Protein AF-A0A1F3ZU82-F1 (afdb_monomer_lite)

pLDDT: mean 79.55, std 17.2, range [34.38, 93.75]

Secondary structure (DSSP, 8-state):
---TTS--------S-HHHHHHHHHTTS-S-----HHHHHHHHHTTS-----B-SSS--TTSTTSPBGGG--GGG------

Foldseek 3Di:
DPDPLPDDDDDDDDPDLLVVVVCCLVPVDVDDDHDLVNVLVCVVVVSDDAQEDADPDQDPSCNVHHHPVPRDSPSPPPPDD

Sequence (81 aa):
MRQLAGVTMIHVPYKATAQALQDNISGQMNTTFAIDGLAIPSKRAGKVKPLTVVRNQRYKGLPDVPTVGILPKYYVRKTDR

Radius of gyration: 13.06 Å; chains: 1; bounding box: 36×26×27 Å

Structure (mmCIF, N/CA/C/O backbone):
data_AF-A0A1F3ZU82-F1
#
_entry.id   AF-A0A1F3ZU82-F1
#
loop_
_atom_site.group_PDB
_atom_site.id
_atom_site.type_symbol
_atom_site.label_atom_id
_atom_site.label_alt_id
_atom_site.label_comp_id
_atom_site.label_asym_id
_atom_site.label_entity_id
_atom_site.label_seq_id
_atom_site.pdbx_PDB_ins_code
_atom_site.Cartn_x
_atom_site.Cartn_y
_atom_site.Cartn_z
_atom_site.occupancy
_atom_site.B_iso_or_equiv
_atom_site.auth_seq_id
_atom_site.auth_comp_id
_atom_site.auth_asym_id
_atom_site.auth_atom_id
_atom_site.pdbx_PDB_model_num
ATOM 1 N N . MET A 1 1 ? -10.701 11.655 -11.997 1.00 41.72 1 MET A N 1
ATOM 2 C CA . MET A 1 1 ? -9.586 10.678 -11.963 1.00 41.72 1 MET A CA 1
ATOM 3 C C . MET A 1 1 ? -9.844 9.611 -13.025 1.00 41.72 1 MET A C 1
ATOM 5 O O . MET A 1 1 ? -10.816 8.878 -12.890 1.00 41.72 1 MET A O 1
ATOM 9 N N . ARG A 1 2 ? -9.045 9.546 -14.102 1.00 35.75 2 ARG A N 1
ATOM 10 C CA . ARG A 1 2 ? -9.109 8.448 -15.089 1.00 35.75 2 ARG A CA 1
ATOM 11 C C . ARG A 1 2 ? -8.640 7.161 -14.401 1.00 35.75 2 ARG A C 1
ATOM 13 O O . ARG A 1 2 ? -7.49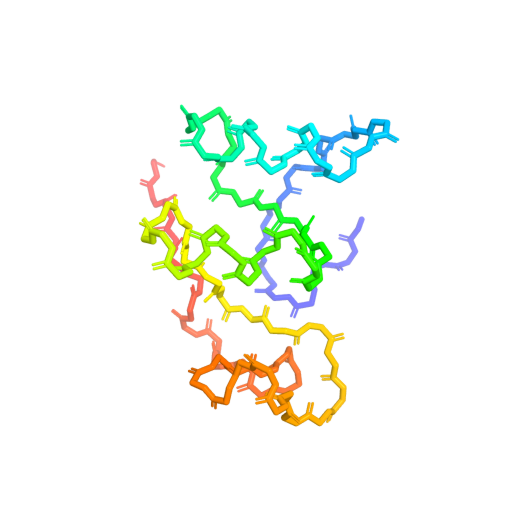5 7.085 -13.967 1.00 35.75 2 ARG A O 1
ATOM 20 N N . GLN A 1 3 ? -9.524 6.180 -14.261 1.00 55.41 3 GLN A N 1
ATOM 21 C CA . GLN A 1 3 ? -9.202 4.901 -13.630 1.00 55.41 3 GLN A CA 1
ATOM 22 C C . GLN A 1 3 ? -8.526 3.985 -14.653 1.00 55.41 3 GLN A C 1
ATOM 24 O O . GLN A 1 3 ? -9.191 3.451 -15.535 1.00 55.41 3 GLN A O 1
ATOM 29 N N . LEU A 1 4 ? -7.214 3.773 -14.526 1.00 57.94 4 LEU A N 1
ATOM 30 C CA . LEU A 1 4 ? -6.467 2.832 -15.378 1.00 57.94 4 LEU A CA 1
ATOM 31 C C . LEU A 1 4 ? -6.954 1.379 -15.232 1.00 57.94 4 LEU A C 1
ATOM 33 O O . LEU A 1 4 ? -6.807 0.582 -16.151 1.00 57.94 4 LEU A O 1
ATOM 37 N N . ALA A 1 5 ? -7.547 1.044 -14.084 1.00 66.19 5 ALA A N 1
ATOM 38 C CA . ALA A 1 5 ? -8.000 -0.305 -13.754 1.00 66.19 5 ALA A CA 1
ATOM 39 C C . ALA A 1 5 ? -9.528 -0.498 -13.854 1.00 66.19 5 ALA A C 1
ATOM 41 O O . ALA A 1 5 ? -10.012 -1.575 -13.525 1.00 66.19 5 ALA A O 1
ATOM 42 N N . GLY A 1 6 ? -10.294 0.515 -14.291 1.00 67.94 6 GLY A N 1
ATOM 43 C CA . GLY A 1 6 ? -11.763 0.430 -14.371 1.00 67.94 6 GLY A CA 1
ATOM 44 C C . GLY A 1 6 ? -12.462 0.246 -13.015 1.00 67.94 6 GLY A C 1
ATOM 45 O O . GLY A 1 6 ? -13.536 -0.347 -12.955 1.00 67.94 6 GLY A O 1
ATOM 46 N N . VAL A 1 7 ? -11.826 0.700 -11.928 1.00 74.06 7 VAL A N 1
ATOM 47 C CA . VAL A 1 7 ? -12.315 0.569 -10.546 1.00 74.06 7 VAL A CA 1
ATOM 48 C C . VAL A 1 7 ? -12.478 1.919 -9.874 1.00 74.06 7 VAL A C 1
ATOM 50 O O . VAL A 1 7 ? -11.547 2.730 -9.854 1.00 74.06 7 VAL A O 1
ATOM 53 N N . THR A 1 8 ? -13.636 2.132 -9.254 1.00 77.88 8 THR A N 1
ATOM 54 C CA . THR A 1 8 ? -13.907 3.346 -8.485 1.00 77.88 8 THR A CA 1
ATOM 55 C C . THR A 1 8 ? -13.346 3.242 -7.083 1.00 77.88 8 THR A C 1
ATOM 57 O O . THR A 1 8 ? -13.758 2.404 -6.290 1.00 77.88 8 THR A O 1
ATOM 60 N N . MET A 1 9 ? -12.387 4.119 -6.792 1.00 79.19 9 MET A N 1
ATOM 61 C CA . MET A 1 9 ? -11.781 4.287 -5.477 1.00 79.19 9 MET A CA 1
ATOM 62 C C . MET A 1 9 ? -12.014 5.716 -5.002 1.00 79.19 9 MET A C 1
ATOM 64 O O . MET A 1 9 ? -11.826 6.667 -5.765 1.00 79.19 9 MET A O 1
ATOM 68 N N . ILE A 1 10 ? -12.393 5.860 -3.735 1.00 87.88 10 ILE A N 1
ATOM 69 C CA . ILE A 1 10 ? -12.492 7.156 -3.067 1.00 87.88 10 ILE A CA 1
ATOM 70 C C . ILE A 1 10 ? -11.137 7.444 -2.426 1.00 87.88 10 ILE A C 1
ATOM 72 O O . ILE A 1 10 ? -10.641 6.652 -1.626 1.00 87.88 10 ILE A O 1
ATOM 76 N N . HIS A 1 11 ? -10.517 8.563 -2.799 1.00 88.06 11 HIS A N 1
ATOM 77 C CA . HIS A 1 11 ? -9.283 8.999 -2.160 1.00 88.06 11 HIS A CA 1
ATOM 78 C C . HIS A 1 11 ? -9.604 9.645 -0.812 1.00 88.06 11 HIS A C 1
ATOM 80 O O . HIS A 1 11 ? -10.290 10.664 -0.765 1.00 88.06 11 HIS A O 1
ATOM 86 N N . VAL A 1 12 ? -9.081 9.065 0.266 1.00 88.88 12 VAL A N 1
ATOM 87 C CA . VAL A 1 12 ? -9.098 9.670 1.600 1.00 88.88 12 VAL A CA 1
ATOM 88 C C . VAL A 1 12 ? -7.723 10.308 1.833 1.00 88.88 12 VAL A C 1
ATOM 90 O O . VAL A 1 12 ? -6.725 9.580 1.836 1.00 88.88 12 VAL A O 1
ATOM 93 N N . PRO A 1 13 ? -7.625 11.643 1.961 1.00 89.56 13 PRO A N 1
ATOM 94 C CA . PRO A 1 13 ? -6.343 12.313 2.129 1.00 89.56 13 PRO A CA 1
ATOM 95 C C . PRO A 1 13 ? -5.826 12.154 3.561 1.00 89.56 13 PRO A C 1
ATOM 97 O O . PRO A 1 13 ? -6.529 12.439 4.528 1.00 89.56 13 PRO A O 1
ATOM 100 N N . TYR A 1 14 ? -4.560 11.760 3.689 1.00 88.88 14 TYR A N 1
ATOM 101 C CA . TYR A 1 14 ? -3.855 11.669 4.966 1.00 88.88 14 TYR A CA 1
ATOM 102 C C . TYR A 1 14 ? -2.632 12.572 4.967 1.00 88.88 14 TYR A C 1
ATOM 104 O O . TYR A 1 14 ? -1.939 12.697 3.959 1.00 88.88 14 TYR A O 1
ATOM 112 N N . LYS A 1 15 ? -2.327 13.152 6.132 1.00 89.50 15 LYS A N 1
ATOM 113 C CA . LYS A 1 15 ? -1.126 13.979 6.318 1.00 89.50 15 LYS A CA 1
ATOM 114 C C . LYS A 1 15 ? 0.165 13.156 6.279 1.00 89.50 15 LYS A C 1
ATOM 116 O O . LYS A 1 15 ? 1.211 13.688 5.930 1.00 89.50 15 LYS A O 1
ATOM 121 N N . ALA A 1 16 ? 0.097 11.872 6.637 1.00 89.75 16 ALA A N 1
ATOM 122 C CA . ALA A 1 16 ? 1.246 10.975 6.669 1.00 89.75 16 ALA A CA 1
ATOM 123 C C . ALA A 1 16 ? 0.862 9.540 6.286 1.00 89.75 16 ALA A C 1
ATOM 125 O O . ALA A 1 16 ? -0.179 9.027 6.698 1.00 89.75 16 ALA A O 1
ATOM 126 N N . THR A 1 17 ? 1.754 8.849 5.571 1.00 88.75 17 THR A N 1
ATOM 127 C CA . THR A 1 17 ? 1.558 7.450 5.156 1.00 88.75 17 THR A CA 1
ATOM 128 C C . THR A 1 17 ? 1.397 6.494 6.338 1.00 88.75 17 THR A C 1
ATOM 130 O O . THR A 1 17 ? 0.633 5.537 6.256 1.00 88.75 17 THR A O 1
ATOM 133 N N . ALA A 1 18 ? 2.087 6.754 7.453 1.00 91.94 18 ALA A N 1
ATOM 134 C CA . ALA A 1 18 ? 1.976 5.935 8.657 1.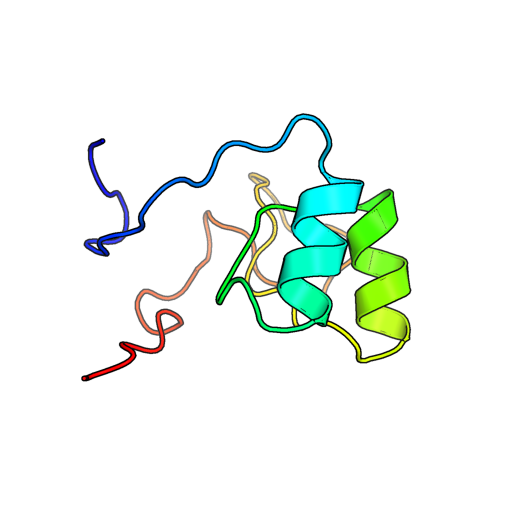00 91.94 18 ALA A CA 1
ATOM 135 C C . ALA A 1 18 ? 0.552 5.941 9.236 1.00 91.94 18 ALA A C 1
ATOM 137 O O . ALA A 1 18 ? 0.069 4.896 9.661 1.00 91.94 18 ALA A O 1
ATOM 138 N N . GLN A 1 19 ? -0.133 7.089 9.193 1.00 93.31 19 GLN A N 1
ATOM 139 C CA . GLN A 1 19 ? -1.514 7.209 9.660 1.00 93.31 19 GLN A CA 1
ATOM 140 C C . GLN A 1 19 ? -2.461 6.394 8.768 1.00 93.31 19 GLN A C 1
ATOM 142 O O . GLN A 1 19 ? -3.222 5.573 9.267 1.00 93.31 19 GLN A O 1
ATOM 147 N N . ALA A 1 20 ? -2.330 6.525 7.444 1.00 92.38 20 ALA A N 1
ATOM 148 C CA . ALA A 1 20 ? -3.128 5.749 6.494 1.00 92.38 20 ALA A CA 1
ATOM 149 C C . ALA A 1 20 ? -2.895 4.229 6.616 1.00 92.38 20 ALA A C 1
ATOM 151 O O . ALA A 1 20 ? -3.811 3.434 6.416 1.00 92.38 20 ALA A O 1
ATOM 152 N N . LEU A 1 21 ? -1.666 3.806 6.936 1.00 92.31 21 LEU A N 1
ATOM 153 C CA . LEU A 1 21 ? -1.342 2.396 7.151 1.00 92.31 21 LEU A CA 1
ATOM 154 C C . LEU A 1 21 ? -1.990 1.847 8.428 1.00 92.31 21 LEU A C 1
ATOM 156 O O . LEU A 1 21 ? -2.498 0.730 8.405 1.00 92.31 21 LEU A O 1
ATOM 160 N N . GLN A 1 22 ? -2.006 2.613 9.519 1.00 93.75 22 GLN A N 1
ATOM 161 C CA . GLN A 1 22 ? -2.688 2.204 10.753 1.00 93.75 22 GLN A CA 1
ATOM 162 C C . GLN A 1 22 ? -4.206 2.094 10.558 1.00 93.75 22 GLN A C 1
ATOM 164 O O . GLN A 1 22 ? -4.822 1.129 11.011 1.00 93.75 22 GLN A O 1
ATOM 169 N N . ASP A 1 23 ? -4.805 3.019 9.809 1.00 91.00 23 ASP A N 1
ATOM 170 C CA . ASP A 1 23 ? -6.235 2.978 9.486 1.00 91.00 23 ASP A CA 1
ATOM 171 C C . ASP A 1 23 ? -6.582 1.801 8.561 1.00 91.00 23 ASP A C 1
ATOM 173 O O . ASP A 1 23 ? -7.649 1.199 8.672 1.00 91.00 23 ASP A O 1
ATOM 177 N N . ASN A 1 24 ? -5.653 1.393 7.692 1.00 92.25 24 ASN A N 1
ATOM 178 C CA . ASN A 1 24 ? -5.804 0.168 6.911 1.00 92.25 24 ASN A CA 1
ATOM 179 C C . ASN A 1 24 ? -5.669 -1.098 7.773 1.00 92.25 24 ASN A C 1
ATOM 181 O O . ASN A 1 24 ? -6.477 -2.010 7.626 1.00 92.25 24 ASN A O 1
ATOM 185 N N . ILE A 1 25 ? -4.705 -1.144 8.699 1.00 92.25 25 ILE A N 1
ATOM 186 C CA . ILE A 1 25 ? -4.521 -2.271 9.633 1.00 92.25 25 ILE A CA 1
ATOM 187 C C . ILE A 1 25 ? -5.732 -2.434 10.561 1.00 92.25 25 ILE A C 1
ATOM 189 O O . ILE A 1 25 ? -6.134 -3.558 10.847 1.00 92.25 25 ILE A O 1
ATOM 193 N N . SER A 1 26 ? -6.329 -1.330 11.017 1.00 92.81 26 SER A N 1
ATOM 194 C CA . SER A 1 26 ? -7.529 -1.347 11.865 1.00 92.81 26 SER A CA 1
ATOM 195 C C . SER A 1 26 ? -8.828 -1.621 11.096 1.00 92.81 26 SER A C 1
ATOM 197 O O . SER A 1 26 ? -9.874 -1.796 11.715 1.00 92.81 26 SER A O 1
ATOM 199 N N . GLY A 1 27 ? -8.776 -1.687 9.760 1.00 89.69 27 GLY A N 1
ATOM 200 C CA . GLY A 1 27 ? -9.925 -1.995 8.907 1.00 89.69 27 GLY A CA 1
ATOM 201 C C . GLY A 1 27 ? -10.822 -0.802 8.566 1.00 89.69 27 GLY A C 1
ATOM 202 O O . GLY A 1 27 ? -11.845 -0.995 7.912 1.00 89.69 27 GLY A O 1
ATOM 203 N N . GLN A 1 28 ? -10.446 0.426 8.938 1.00 89.50 28 GLN A N 1
ATOM 204 C CA . GLN A 1 28 ? -11.171 1.636 8.526 1.00 89.50 28 GLN A CA 1
ATOM 205 C C . GLN A 1 28 ? -11.055 1.901 7.019 1.00 89.50 28 GLN A C 1
ATOM 207 O O . GLN A 1 28 ? -11.947 2.493 6.414 1.00 89.50 28 GLN A O 1
ATOM 212 N N . MET A 1 29 ? -9.974 1.427 6.394 1.00 87.81 29 MET A N 1
ATOM 213 C CA . MET A 1 29 ? -9.764 1.506 4.950 1.00 87.81 29 MET A CA 1
ATOM 214 C C . MET A 1 29 ? -9.574 0.122 4.340 1.00 87.81 29 MET A C 1
ATOM 216 O O . MET A 1 29 ? -8.783 -0.678 4.833 1.00 87.81 29 MET A O 1
ATOM 220 N N . ASN A 1 30 ? -10.205 -0.129 3.190 1.00 85.81 30 ASN A N 1
ATOM 221 C CA . ASN A 1 30 ? -10.032 -1.391 2.463 1.00 85.81 30 ASN A CA 1
ATOM 222 C C . ASN A 1 30 ? -8.642 -1.532 1.823 1.00 85.81 30 ASN A C 1
ATOM 224 O O . ASN A 1 30 ? -8.119 -2.637 1.720 1.00 85.81 30 ASN A O 1
ATOM 228 N N . THR A 1 31 ? -8.053 -0.425 1.367 1.00 88.44 31 THR A N 1
ATOM 229 C CA . THR A 1 31 ? -6.740 -0.398 0.710 1.00 88.44 31 THR A CA 1
ATOM 230 C C . THR A 1 31 ? -6.067 0.949 0.929 1.00 88.44 31 THR A C 1
ATOM 232 O O . THR A 1 31 ? -6.747 1.961 1.075 1.00 88.44 31 THR A O 1
ATOM 235 N N . THR A 1 32 ? -4.737 0.977 0.917 1.00 90.44 32 THR A N 1
ATOM 236 C CA . THR A 1 32 ? -3.946 2.208 0.995 1.00 90.44 32 THR A CA 1
ATOM 237 C C . THR A 1 32 ? -2.647 2.071 0.203 1.00 90.44 32 THR A C 1
ATOM 239 O O . THR A 1 32 ? -2.203 0.962 -0.101 1.00 90.44 32 THR A O 1
ATOM 242 N N . PHE A 1 33 ? -2.021 3.201 -0.115 1.00 89.56 33 PHE A N 1
ATOM 243 C CA . PHE A 1 33 ? -0.647 3.226 -0.600 1.00 89.56 33 PHE A CA 1
ATOM 244 C C . PHE A 1 33 ? 0.291 3.435 0.582 1.00 89.56 33 PHE A C 1
ATOM 246 O O . PHE A 1 33 ? 0.176 4.415 1.315 1.00 89.56 33 PHE A O 1
ATOM 253 N N . ALA A 1 34 ? 1.236 2.516 0.747 1.00 90.19 34 ALA A N 1
ATOM 254 C CA . ALA A 1 34 ? 2.255 2.585 1.779 1.00 90.19 34 ALA A CA 1
ATOM 255 C C . ALA A 1 34 ? 3.649 2.675 1.152 1.00 90.19 34 ALA A C 1
ATOM 257 O O . ALA A 1 34 ? 3.884 2.168 0.056 1.00 90.19 34 ALA A O 1
ATOM 258 N N . ILE A 1 35 ? 4.578 3.308 1.865 1.00 90.62 35 ILE A N 1
ATOM 259 C CA . ILE A 1 35 ? 5.997 3.304 1.502 1.00 90.62 35 ILE A CA 1
ATOM 260 C C . ILE A 1 35 ? 6.650 2.000 1.968 1.00 90.62 35 ILE A C 1
ATOM 262 O O . ILE A 1 35 ? 6.302 1.468 3.027 1.00 90.62 35 ILE A O 1
ATOM 266 N N . ASP A 1 36 ? 7.624 1.510 1.200 1.00 90.81 36 ASP A N 1
ATOM 267 C CA . ASP A 1 36 ? 8.263 0.200 1.400 1.00 90.81 36 ASP A CA 1
ATOM 268 C C . ASP A 1 36 ? 8.741 -0.013 2.852 1.00 90.81 36 ASP A C 1
ATOM 270 O O . ASP A 1 36 ? 8.472 -1.056 3.449 1.00 90.81 36 ASP A O 1
ATOM 274 N N . GLY A 1 37 ? 9.372 1.002 3.456 1.00 89.75 37 GLY A N 1
ATOM 275 C CA . GLY A 1 37 ? 9.903 0.935 4.824 1.00 89.75 37 GLY A CA 1
ATOM 276 C C . GLY A 1 37 ? 8.852 0.707 5.918 1.00 89.75 37 GLY A C 1
ATOM 277 O O . GLY A 1 37 ? 9.172 0.131 6.953 1.00 89.75 37 GLY A O 1
ATOM 278 N N . LEU A 1 38 ? 7.595 1.097 5.687 1.00 90.69 38 LEU A N 1
ATOM 279 C CA . LEU A 1 38 ? 6.484 0.869 6.622 1.00 90.69 38 LEU A CA 1
ATOM 280 C C . LEU A 1 38 ? 5.693 -0.401 6.276 1.00 90.69 38 LEU A C 1
ATOM 282 O O . LEU A 1 38 ? 5.232 -1.130 7.161 1.00 90.69 38 LEU A O 1
ATOM 286 N N . ALA A 1 39 ? 5.549 -0.685 4.980 1.00 90.56 39 ALA A N 1
ATOM 287 C CA . ALA A 1 39 ? 4.785 -1.822 4.485 1.00 90.56 39 ALA A CA 1
ATOM 288 C C . ALA A 1 39 ? 5.493 -3.162 4.733 1.00 90.56 39 ALA A C 1
ATOM 290 O O . ALA A 1 39 ? 4.841 -4.129 5.121 1.00 90.56 39 ALA A O 1
ATOM 291 N N . ILE A 1 40 ? 6.817 -3.238 4.539 1.00 92.88 40 ILE A N 1
ATOM 292 C CA . ILE A 1 40 ? 7.575 -4.494 4.661 1.00 92.88 40 ILE A CA 1
ATOM 293 C C . ILE A 1 40 ? 7.511 -5.068 6.086 1.00 92.88 40 ILE A C 1
ATOM 295 O O . ILE A 1 40 ? 7.185 -6.252 6.209 1.00 92.88 40 ILE A O 1
ATOM 299 N N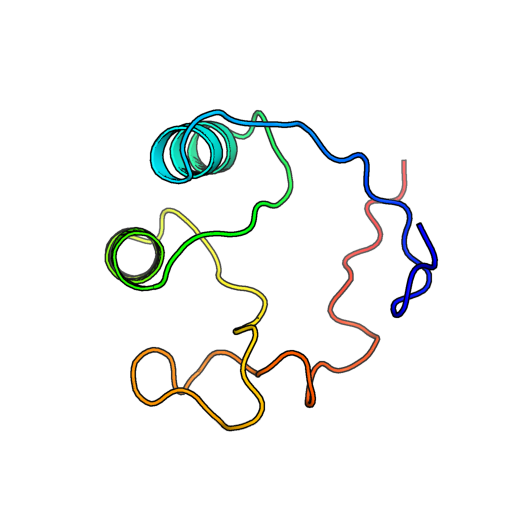 . PRO A 1 41 ? 7.760 -4.297 7.167 1.00 93.25 41 PRO A N 1
ATOM 300 C CA . PRO A 1 41 ? 7.595 -4.810 8.527 1.00 93.25 41 PRO A CA 1
ATOM 301 C C . PRO A 1 41 ? 6.158 -5.262 8.807 1.00 93.25 41 PRO A C 1
ATOM 303 O O . PRO A 1 41 ? 5.946 -6.340 9.358 1.00 93.25 41 PRO A O 1
ATOM 306 N N . SER A 1 42 ? 5.167 -4.487 8.357 1.00 91.56 42 SER A N 1
ATOM 307 C CA . SER A 1 42 ? 3.745 -4.801 8.550 1.00 91.56 42 SER A CA 1
ATOM 308 C C . SER A 1 42 ? 3.319 -6.074 7.808 1.00 91.56 42 SER A C 1
ATOM 310 O O . SER A 1 42 ? 2.565 -6.880 8.353 1.00 91.56 42 SER A O 1
ATOM 312 N N . LYS A 1 43 ? 3.848 -6.306 6.597 1.00 92.06 43 LYS A N 1
ATOM 313 C CA . LYS A 1 43 ? 3.682 -7.559 5.845 1.00 92.06 43 LYS A CA 1
ATOM 314 C C . LYS A 1 43 ? 4.327 -8.728 6.581 1.00 92.06 43 LYS A C 1
ATOM 316 O O . LYS A 1 43 ? 3.698 -9.767 6.732 1.00 92.06 43 LYS A O 1
ATOM 321 N N . ARG A 1 44 ? 5.578 -8.576 7.034 1.00 92.12 44 ARG A N 1
ATOM 322 C CA . ARG A 1 44 ? 6.295 -9.630 7.776 1.00 92.12 44 ARG A CA 1
ATOM 323 C C . ARG A 1 44 ? 5.551 -10.033 9.050 1.00 92.12 44 ARG A C 1
ATOM 325 O O . ARG A 1 44 ? 5.535 -11.207 9.383 1.00 92.12 44 ARG A O 1
ATOM 332 N N . ALA A 1 45 ? 4.894 -9.077 9.705 1.00 93.38 45 ALA A N 1
ATOM 333 C CA . ALA A 1 45 ? 4.036 -9.313 10.863 1.00 93.38 45 ALA A CA 1
ATOM 334 C C . ALA A 1 45 ? 2.638 -9.876 10.516 1.00 93.38 45 ALA A C 1
ATOM 336 O O . ALA A 1 45 ? 1.817 -10.031 11.414 1.00 93.38 45 ALA A O 1
ATOM 337 N N . GLY A 1 46 ? 2.328 -10.121 9.237 1.00 91.75 46 GLY A N 1
ATOM 338 C CA . GLY A 1 46 ? 1.033 -10.647 8.790 1.00 91.75 46 GLY A CA 1
ATOM 339 C C . GLY A 1 46 ? -0.141 -9.668 8.907 1.00 91.75 46 GLY A C 1
ATOM 340 O O . GLY A 1 46 ? -1.285 -10.071 8.724 1.00 91.75 46 GLY A O 1
ATOM 341 N N . LYS A 1 47 ? 0.117 -8.386 9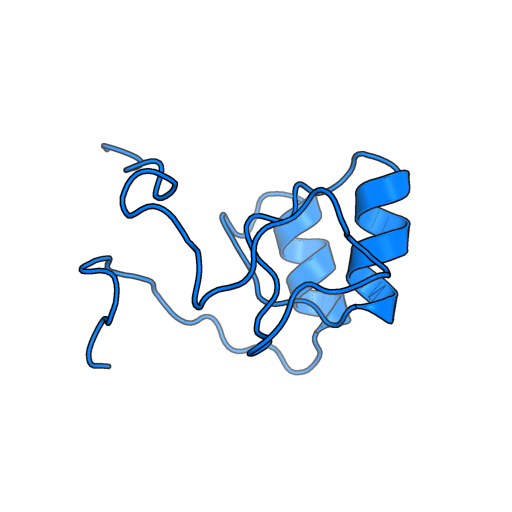.200 1.00 91.69 47 LYS A N 1
ATOM 342 C CA . LYS A 1 47 ? -0.929 -7.377 9.448 1.00 91.69 47 LYS A CA 1
ATOM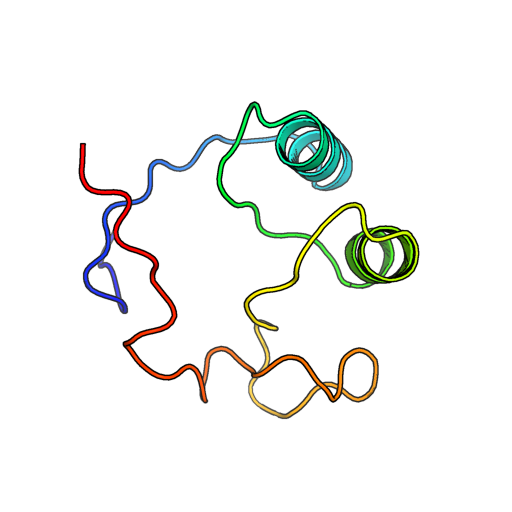 343 C C . LYS A 1 47 ? -1.553 -6.825 8.172 1.00 91.69 47 LYS A C 1
ATOM 345 O O . LYS A 1 47 ? -2.680 -6.349 8.194 1.00 91.69 47 LYS A O 1
ATOM 350 N N . VAL A 1 48 ? -0.805 -6.852 7.072 1.00 91.12 48 VAL A N 1
ATOM 351 C CA . VAL A 1 48 ? -1.255 -6.359 5.767 1.00 91.12 48 VAL A CA 1
ATOM 352 C C . VAL A 1 48 ? -0.829 -7.310 4.661 1.00 91.12 48 VAL A C 1
ATOM 354 O O . VAL A 1 48 ? 0.193 -7.992 4.762 1.00 91.12 48 VAL A O 1
ATOM 357 N N . LYS A 1 49 ? -1.587 -7.298 3.564 1.00 91.00 49 LYS A N 1
ATOM 358 C CA . LYS A 1 49 ? -1.274 -8.035 2.340 1.00 91.00 49 LYS A CA 1
ATOM 359 C C . LYS A 1 49 ? -0.979 -7.047 1.207 1.00 91.00 49 LYS A C 1
ATOM 361 O O . LYS A 1 49 ? -1.916 -6.454 0.675 1.00 91.00 49 LYS A O 1
ATOM 366 N N . PRO A 1 50 ? 0.293 -6.865 0.811 1.00 90.31 50 PRO A N 1
ATOM 367 C CA . PRO A 1 50 ? 0.627 -6.049 -0.347 1.00 90.31 50 PRO A CA 1
ATOM 368 C C . PRO A 1 50 ? 0.004 -6.645 -1.611 1.00 90.31 50 PRO A C 1
ATOM 370 O O . PRO A 1 50 ? 0.204 -7.822 -1.909 1.00 90.31 50 PRO A O 1
ATOM 373 N N . LEU A 1 51 ? -0.746 -5.831 -2.352 1.00 88.25 51 LEU A N 1
ATOM 374 C CA . LEU A 1 51 ? -1.335 -6.240 -3.631 1.00 88.25 51 LEU A CA 1
ATOM 375 C C . LEU A 1 51 ? -0.366 -6.015 -4.793 1.00 88.25 51 LEU A C 1
ATOM 377 O O . LEU A 1 51 ? -0.334 -6.793 -5.740 1.00 88.25 51 LEU A O 1
ATOM 381 N N . THR A 1 52 ? 0.414 -4.937 -4.721 1.00 87.56 52 THR A N 1
ATOM 382 C CA . THR A 1 52 ? 1.326 -4.525 -5.784 1.00 87.56 52 THR A CA 1
ATOM 383 C C . THR A 1 52 ? 2.423 -3.615 -5.258 1.00 87.56 52 THR A C 1
ATOM 385 O O . THR A 1 52 ? 2.238 -2.926 -4.255 1.00 87.56 52 THR A O 1
ATOM 388 N N . VAL A 1 53 ? 3.523 -3.533 -6.003 1.00 88.69 53 VAL A N 1
ATOM 389 C CA . VAL A 1 53 ? 4.541 -2.488 -5.856 1.00 88.69 53 VAL A CA 1
ATOM 390 C C . VAL A 1 53 ? 4.454 -1.513 -7.033 1.00 88.69 53 VAL A C 1
ATOM 392 O O . VAL A 1 53 ? 4.402 -1.923 -8.195 1.00 88.69 53 VAL A O 1
ATOM 395 N N . VAL A 1 54 ? 4.437 -0.207 -6.756 1.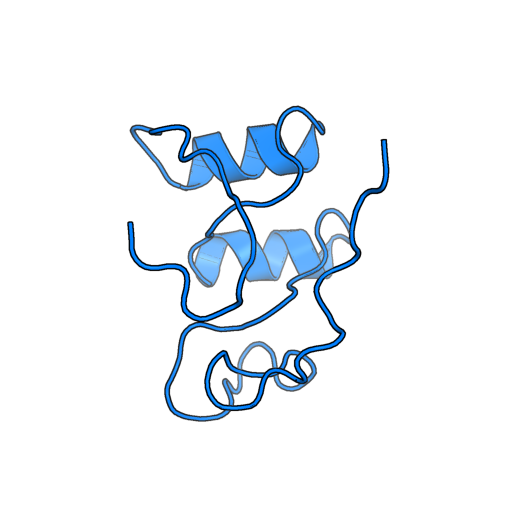00 85.56 54 VAL A N 1
ATOM 396 C CA . VAL A 1 54 ? 4.382 0.847 -7.787 1.00 85.56 54 VAL A CA 1
ATOM 397 C C . VAL A 1 54 ? 5.789 1.114 -8.333 1.00 85.56 54 VAL A C 1
ATOM 399 O O . VAL A 1 54 ? 6.439 2.096 -7.988 1.00 85.56 54 VAL A O 1
ATOM 402 N N . ARG A 1 55 ? 6.303 0.187 -9.146 1.00 82.94 55 ARG A N 1
ATOM 403 C CA . ARG A 1 55 ? 7.619 0.266 -9.804 1.00 82.94 55 ARG A CA 1
ATOM 404 C C . ARG A 1 55 ? 7.546 -0.309 -11.220 1.00 82.94 55 ARG A C 1
ATOM 406 O O . ARG A 1 55 ? 6.699 -1.150 -11.508 1.00 82.94 55 ARG A O 1
ATOM 413 N N . ASN A 1 56 ? 8.484 0.093 -12.078 1.00 79.94 56 ASN A N 1
ATOM 414 C CA . ASN A 1 56 ? 8.573 -0.394 -13.463 1.00 79.94 56 ASN A CA 1
ATOM 415 C C . ASN A 1 56 ? 9.208 -1.792 -13.576 1.00 79.94 56 ASN A C 1
ATOM 417 O O . ASN A 1 56 ? 9.080 -2.448 -14.602 1.00 79.94 56 ASN A O 1
ATOM 421 N N . GLN A 1 57 ? 9.898 -2.252 -12.530 1.00 81.12 57 GLN A N 1
ATOM 422 C CA . GLN A 1 57 ? 10.600 -3.537 -12.481 1.00 81.12 57 GLN A CA 1
ATOM 423 C C . GLN A 1 57 ? 10.339 -4.230 -11.145 1.00 81.12 57 GLN A C 1
ATOM 425 O O . GLN A 1 57 ? 10.047 -3.556 -10.150 1.00 81.12 57 GLN A O 1
ATOM 430 N N . ARG A 1 58 ? 10.466 -5.567 -11.115 1.00 82.38 58 ARG A N 1
ATOM 431 C CA . ARG A 1 58 ? 10.301 -6.365 -9.888 1.00 82.38 58 ARG A CA 1
ATOM 432 C C . ARG A 1 58 ? 11.146 -5.800 -8.751 1.00 82.38 58 ARG A C 1
ATOM 434 O O . ARG A 1 58 ? 12.325 -5.494 -8.919 1.00 82.38 58 ARG A O 1
ATOM 441 N N . TYR A 1 59 ? 10.540 -5.700 -7.575 1.00 87.88 59 TYR A N 1
ATOM 442 C CA . TYR A 1 59 ? 11.205 -5.168 -6.398 1.00 87.88 59 TYR A CA 1
ATOM 443 C C . TYR A 1 59 ? 11.824 -6.290 -5.568 1.00 87.88 59 TYR A C 1
ATOM 445 O O . TYR A 1 59 ? 11.117 -7.150 -5.052 1.00 87.88 59 TYR A O 1
ATOM 453 N N . LYS A 1 60 ? 13.149 -6.255 -5.386 1.00 87.88 60 LYS A N 1
ATOM 454 C CA . LYS A 1 60 ? 13.879 -7.280 -4.619 1.00 87.88 60 LYS A CA 1
ATOM 455 C C . LYS A 1 60 ? 13.434 -7.389 -3.153 1.00 87.88 60 LYS A C 1
ATOM 457 O O . LYS A 1 60 ? 13.572 -8.456 -2.572 1.00 87.88 60 LYS A O 1
ATOM 462 N N . GLY A 1 61 ? 12.901 -6.315 -2.560 1.00 86.25 61 GLY A N 1
ATOM 463 C CA . GLY A 1 61 ? 12.408 -6.331 -1.176 1.00 86.25 61 GLY A CA 1
ATOM 464 C C . GLY A 1 61 ? 11.074 -7.064 -0.993 1.00 86.25 61 GLY A C 1
ATOM 465 O O . GLY A 1 61 ? 10.748 -7.462 0.124 1.00 86.25 61 GLY A O 1
ATOM 466 N N . LEU A 1 62 ? 10.318 -7.259 -2.078 1.00 87.38 62 LEU A N 1
ATOM 467 C CA . LEU A 1 62 ? 9.041 -7.975 -2.115 1.00 87.38 62 LEU A CA 1
ATOM 468 C C . LEU A 1 62 ? 8.952 -8.804 -3.411 1.00 87.38 62 LEU A C 1
ATOM 470 O O . LEU A 1 62 ? 8.146 -8.489 -4.286 1.00 87.38 62 LEU A O 1
ATOM 474 N N . PRO A 1 63 ? 9.799 -9.836 -3.577 1.00 87.19 63 PRO A N 1
ATOM 475 C CA . PRO A 1 63 ? 9.903 -10.578 -4.837 1.00 87.19 63 PRO A CA 1
ATOM 476 C C . PRO A 1 63 ? 8.631 -11.374 -5.173 1.00 87.19 63 PRO A C 1
ATOM 478 O O . PRO A 1 63 ? 8.370 -11.665 -6.342 1.00 87.19 63 PRO A O 1
ATOM 481 N N . ASP A 1 64 ? 7.845 -11.695 -4.145 1.00 87.50 64 ASP A N 1
ATOM 482 C CA . ASP A 1 64 ? 6.554 -12.377 -4.197 1.00 87.50 64 ASP A CA 1
ATOM 483 C C . ASP A 1 64 ? 5.384 -11.451 -4.565 1.00 87.50 64 ASP A C 1
ATOM 485 O O . ASP A 1 64 ? 4.303 -11.929 -4.903 1.00 87.50 64 ASP A O 1
ATOM 489 N N . VAL A 1 65 ? 5.587 -10.131 -4.531 1.00 87.19 65 VAL A N 1
ATOM 490 C CA . VAL A 1 65 ? 4.555 -9.140 -4.847 1.00 87.19 65 VAL A CA 1
ATOM 491 C C . VAL A 1 65 ? 4.770 -8.634 -6.280 1.00 87.19 65 VAL A C 1
ATOM 493 O O . VAL A 1 65 ? 5.869 -8.181 -6.617 1.00 87.19 65 VAL A O 1
ATOM 496 N N . PRO A 1 66 ? 3.752 -8.692 -7.158 1.00 86.31 66 PRO A N 1
ATOM 497 C CA . PRO A 1 66 ? 3.869 -8.188 -8.521 1.00 86.31 66 PRO A CA 1
ATOM 498 C C . PRO A 1 66 ? 4.010 -6.661 -8.547 1.00 86.31 66 PRO A C 1
ATOM 500 O O . PRO A 1 66 ? 3.731 -5.959 -7.573 1.00 86.31 66 PRO A O 1
ATOM 503 N N . THR A 1 67 ? 4.434 -6.127 -9.687 1.00 84.81 67 THR A N 1
ATOM 504 C CA . THR A 1 67 ? 4.457 -4.679 -9.906 1.00 84.81 67 THR A CA 1
ATOM 505 C C . THR A 1 67 ? 3.212 -4.215 -10.643 1.00 84.81 67 THR A C 1
ATOM 507 O O . THR A 1 67 ? 2.586 -5.004 -11.348 1.00 84.81 67 THR A O 1
ATOM 510 N N . VAL A 1 68 ? 2.887 -2.920 -10.543 1.00 75.19 68 VAL A N 1
ATOM 511 C CA . VAL A 1 68 ? 1.715 -2.334 -11.222 1.00 75.19 68 VAL A CA 1
ATOM 512 C C . VAL A 1 68 ? 1.748 -2.597 -12.728 1.00 75.19 68 VAL A C 1
ATOM 514 O O . VAL A 1 68 ? 0.715 -2.914 -13.307 1.00 75.19 68 VAL A O 1
ATOM 517 N N . GLY A 1 69 ? 2.932 -2.551 -13.350 1.00 66.00 69 GLY A N 1
ATOM 518 C CA . GLY A 1 69 ? 3.092 -2.859 -14.776 1.00 66.00 69 GLY A CA 1
ATOM 519 C C . GLY A 1 69 ? 2.797 -4.317 -15.156 1.00 66.00 69 GLY A C 1
ATOM 520 O O . GLY A 1 69 ? 2.637 -4.610 -16.334 1.00 66.00 69 GLY A O 1
ATOM 521 N N . ILE A 1 70 ? 2.723 -5.224 -14.178 1.00 59.06 70 ILE A N 1
ATOM 522 C CA . ILE A 1 70 ? 2.548 -6.674 -14.361 1.00 59.06 70 ILE A CA 1
ATOM 523 C C . ILE A 1 70 ? 1.224 -7.152 -13.731 1.00 59.06 70 ILE A C 1
ATOM 525 O O . ILE A 1 70 ? 0.895 -8.334 -13.814 1.00 59.06 70 ILE A O 1
ATOM 529 N N . LEU A 1 71 ? 0.437 -6.267 -13.104 1.00 57.62 71 LEU A N 1
ATOM 530 C CA . LEU A 1 71 ? -0.772 -6.675 -12.393 1.00 57.62 71 LEU A CA 1
ATOM 531 C C . LEU A 1 71 ? -1.782 -7.357 -13.332 1.00 57.62 71 LEU A C 1
ATOM 533 O O . LEU A 1 71 ? -2.285 -6.722 -14.264 1.00 57.62 71 LEU A O 1
ATOM 537 N N . PRO A 1 72 ? -2.156 -8.624 -13.065 1.00 51.03 72 PRO A N 1
ATOM 538 C CA . PRO A 1 72 ? -3.276 -9.251 -13.747 1.00 51.03 72 PRO A CA 1
ATOM 539 C C . PRO A 1 72 ? -4.560 -8.489 -13.400 1.00 51.03 72 PRO A C 1
ATOM 541 O O . PRO A 1 72 ? -4.824 -8.231 -12.223 1.00 51.03 72 PRO A O 1
ATOM 544 N N . LYS A 1 73 ? -5.389 -8.184 -14.408 1.00 49.47 73 LYS A N 1
ATOM 545 C CA . LYS A 1 73 ? -6.659 -7.432 -14.274 1.00 49.47 73 LYS A CA 1
ATOM 546 C C . LYS A 1 73 ? -7.626 -7.989 -13.205 1.00 49.47 73 LYS A C 1
ATOM 548 O O . LYS A 1 73 ? -8.544 -7.291 -12.793 1.00 49.47 73 LYS A O 1
ATOM 553 N N . TYR A 1 74 ? -7.407 -9.218 -12.739 1.00 48.75 74 TYR A N 1
ATOM 554 C CA . TYR A 1 74 ? -8.279 -9.972 -11.837 1.00 48.75 74 TYR A CA 1
ATOM 555 C C . TYR A 1 74 ? -7.983 -9.801 -10.332 1.00 48.75 74 TYR A C 1
ATOM 557 O O . TYR A 1 74 ? -8.748 -10.300 -9.515 1.00 48.75 74 TYR A O 1
ATOM 565 N N . TYR A 1 75 ? -6.911 -9.100 -9.927 1.00 51.25 75 TYR A N 1
ATOM 566 C CA . TYR A 1 75 ? -6.597 -8.895 -8.494 1.00 51.25 75 TYR A CA 1
ATOM 567 C C . TYR A 1 75 ? -7.467 -7.847 -7.795 1.00 51.25 75 TYR A C 1
ATOM 569 O O . TYR A 1 75 ? -7.402 -7.684 -6.574 1.00 51.25 75 TYR A O 1
ATOM 577 N N . VAL A 1 76 ? -8.314 -7.158 -8.553 1.00 50.06 76 VAL A N 1
ATOM 578 C CA . VAL A 1 76 ? -9.396 -6.374 -7.980 1.00 50.06 76 VAL A CA 1
ATOM 579 C C . VAL A 1 76 ? -10.448 -7.368 -7.506 1.00 50.06 76 VAL A C 1
ATOM 581 O O . VAL A 1 76 ? -11.306 -7.798 -8.276 1.00 50.06 76 VAL A O 1
ATOM 584 N N . ARG A 1 77 ? -10.411 -7.728 -6.221 1.00 43.16 77 ARG A N 1
ATOM 585 C CA . ARG A 1 77 ? -11.595 -8.295 -5.580 1.00 43.16 77 ARG A CA 1
ATOM 586 C C . ARG A 1 77 ? -12.671 -7.214 -5.667 1.00 43.16 77 ARG A C 1
ATOM 588 O O . ARG A 1 77 ? -12.629 -6.253 -4.902 1.00 43.16 77 ARG A O 1
ATOM 595 N N . LYS A 1 78 ? -13.585 -7.333 -6.637 1.00 38.81 78 LYS A N 1
ATOM 596 C CA . LYS A 1 78 ? -14.848 -6.598 -6.616 1.00 38.81 78 LYS A CA 1
ATOM 597 C C . LYS A 1 78 ? -15.500 -6.958 -5.288 1.00 38.81 78 LYS A C 1
ATOM 599 O O . LYS A 1 78 ? -15.943 -8.087 -5.096 1.00 38.81 78 LYS A O 1
ATOM 604 N N . THR A 1 79 ? -15.463 -6.031 -4.342 1.00 46.28 79 THR A N 1
ATOM 605 C CA . THR A 1 79 ? -16.366 -6.080 -3.202 1.00 46.28 79 THR A CA 1
ATOM 606 C C . THR A 1 79 ? -17.723 -5.716 -3.775 1.00 46.28 79 THR A C 1
ATOM 608 O O . THR A 1 79 ? -18.040 -4.537 -3.905 1.00 46.28 79 THR A O 1
ATOM 611 N N . ASP A 1 80 ? -18.441 -6.739 -4.233 1.00 34.38 80 ASP A N 1
ATOM 612 C CA . ASP A 1 80 ? -19.867 -6.644 -4.509 1.00 34.38 80 ASP A CA 1
ATOM 613 C C . ASP A 1 80 ? -20.544 -6.310 -3.176 1.00 34.38 80 ASP A C 1
ATOM 615 O O . ASP A 1 80 ? -20.357 -7.010 -2.173 1.00 34.38 80 ASP A O 1
ATOM 619 N N . ARG A 1 81 ? -21.234 -5.178 -3.155 1.00 39.09 81 ARG A N 1
ATOM 620 C CA . ARG A 1 81 ? -22.286 -4.873 -2.196 1.00 39.09 81 ARG A CA 1
ATOM 621 C C . ARG A 1 81 ? -23.544 -4.645 -3.004 1.00 39.09 81 ARG A C 1
ATOM 623 O O . ARG A 1 81 ? -23.430 -3.907 -4.008 1.00 39.09 81 ARG A O 1
#